Protein AF-A0A1B6HKT1-F1 (afdb_monomer_lite)

Organism: NCBI:txid320908

Foldseek 3Di:
DDDDDDDDDDDDDDDDDDPDDDDDDDDDDDDDDDDDDDDDDPDDPPPDDPCPVVVVVQVVCCVVVQWNWDDDDQKIWTDGVPDPDPQLIWIWGCDPNDTDTDDGPNVVVD

Sequence (110 aa):
PEKIAGLESAGPEPRGADSTRTPLSTLPTPPSSENQAPGQQPKSSSVGAPGADAEDVLHYLKTVLGFTIMHRGNTIRLRSIYSFCEDDVFEIEVSNNKLVLKHTDYLGEW

Radius of gyration: 32.03 Å; chains: 1; bounding box: 38×79×74 Å

pLDDT: mean 70.79, std 21.77, range [37.41, 96.5]

Secondary structure (DSSP, 8-state):
---------------------------PPP-------------------TTHHHHHHHHHHHHHHSEEEEEETTEEEEEETT-SSTT-EEEEEEETTEEEEEP-HHHHT-

Structure (mmCIF, N/CA/C/O backbone):
data_AF-A0A1B6HKT1-F1
#
_entry.id   AF-A0A1B6HKT1-F1
#
loop_
_atom_site.group_PDB
_atom_site.id
_atom_site.type_symbol
_atom_site.label_atom_id
_atom_site.label_alt_id
_atom_site.label_comp_id
_atom_site.label_asym_id
_atom_site.label_entity_id
_atom_site.label_seq_id
_atom_site.pdbx_PDB_ins_code
_atom_site.Cartn_x
_atom_site.Cartn_y
_atom_site.Cartn_z
_atom_site.occupancy
_atom_site.B_iso_or_equiv
_atom_site.auth_seq_id
_atom_site.auth_comp_id
_atom_site.auth_asym_id
_atom_site.auth_atom_id
_atom_site.pdbx_PDB_model_num
ATOM 1 N N . PRO A 1 1 ? -9.592 25.556 -55.642 1.00 46.91 1 PRO A N 1
ATOM 2 C CA . PRO A 1 1 ? -8.427 24.694 -55.945 1.00 46.91 1 PRO A CA 1
ATOM 3 C C . PRO A 1 1 ? -8.172 23.736 -54.765 1.00 46.91 1 PRO A C 1
ATOM 5 O O . PRO A 1 1 ? -7.586 24.140 -53.769 1.00 46.91 1 PRO A O 1
ATOM 8 N N . GLU A 1 2 ? -8.867 22.594 -54.689 1.00 42.22 2 GLU A N 1
ATOM 9 C CA . GLU A 1 2 ? -8.542 21.329 -55.394 1.00 42.22 2 GLU A CA 1
ATOM 10 C C . GLU A 1 2 ? -7.131 20.837 -55.015 1.00 42.22 2 GLU A C 1
ATOM 12 O O . GLU A 1 2 ? -6.157 21.543 -55.235 1.00 42.22 2 GLU A O 1
ATOM 17 N N . LYS A 1 3 ? -6.938 19.664 -54.406 1.00 47.78 3 LYS A N 1
ATOM 18 C CA . LYS A 1 3 ? -7.443 18.358 -54.839 1.00 47.78 3 LYS A CA 1
ATOM 19 C C . LYS A 1 3 ? -7.716 17.408 -53.670 1.00 47.78 3 LYS A C 1
ATOM 21 O O . LYS A 1 3 ? -6.876 17.213 -52.798 1.00 47.78 3 LYS A O 1
ATOM 26 N N . ILE A 1 4 ? -8.862 16.748 -53.776 1.00 53.38 4 ILE A N 1
ATOM 27 C CA . ILE A 1 4 ? -9.189 15.452 -53.188 1.00 53.38 4 ILE A CA 1
ATOM 28 C C . ILE A 1 4 ? -9.055 14.455 -54.349 1.00 53.38 4 ILE A C 1
ATOM 30 O O . ILE A 1 4 ? -9.584 14.716 -55.428 1.00 53.38 4 ILE A O 1
ATOM 34 N N . ALA A 1 5 ? -8.334 13.358 -54.159 1.00 46.00 5 ALA A N 1
ATOM 35 C CA . ALA A 1 5 ? -8.315 12.187 -55.040 1.00 46.00 5 ALA A CA 1
ATOM 36 C C . ALA A 1 5 ? -7.730 11.043 -54.206 1.00 46.00 5 ALA A C 1
ATOM 38 O O . ALA A 1 5 ? -6.733 11.260 -53.526 1.00 46.00 5 ALA A O 1
ATOM 39 N N . GLY A 1 6 ? -8.251 9.828 -54.146 1.00 39.69 6 GLY A N 1
ATOM 40 C CA . GLY A 1 6 ? -9.319 9.093 -54.829 1.00 39.69 6 GLY A CA 1
ATOM 41 C C . GLY A 1 6 ? -9.083 7.644 -54.358 1.00 39.69 6 GLY A C 1
ATOM 42 O O . GLY A 1 6 ? -7.931 7.242 -54.232 1.00 39.69 6 GLY A O 1
ATOM 43 N N . LEU A 1 7 ? -10.046 6.994 -53.707 1.00 43.50 7 LEU A N 1
ATOM 44 C CA . LEU A 1 7 ? -11.091 6.142 -54.285 1.00 43.50 7 LEU A CA 1
ATOM 45 C C . LEU A 1 7 ? -10.579 4.896 -55.027 1.00 43.50 7 LEU A C 1
ATOM 47 O O . LEU A 1 7 ? -9.635 4.968 -55.801 1.00 43.50 7 LEU A O 1
ATOM 51 N N . GLU A 1 8 ? -11.357 3.827 -54.819 1.00 45.25 8 GLU A N 1
ATOM 52 C CA . GLU A 1 8 ? -11.420 2.529 -55.510 1.00 45.25 8 GLU A CA 1
ATOM 53 C C . GLU A 1 8 ? -10.683 1.357 -54.833 1.00 45.25 8 GLU A C 1
ATOM 55 O O . GLU A 1 8 ? -9.525 1.470 -54.459 1.00 45.25 8 GLU A O 1
ATOM 60 N N . SER A 1 9 ? -11.267 0.167 -54.647 1.00 43.09 9 SER A N 1
ATOM 61 C CA . SER A 1 9 ? -12.631 -0.331 -54.889 1.00 43.09 9 SER A CA 1
ATOM 62 C C . SER A 1 9 ? -12.776 -1.734 -54.264 1.00 43.09 9 SER A C 1
ATOM 64 O O . SER A 1 9 ? -11.794 -2.461 -54.158 1.00 43.09 9 SER A O 1
ATOM 66 N N . ALA A 1 10 ? -14.014 -2.063 -53.868 1.00 37.88 10 ALA A N 1
ATOM 67 C CA . ALA A 1 10 ? -14.715 -3.364 -53.906 1.00 37.88 10 ALA A CA 1
ATOM 68 C C . ALA A 1 10 ? -13.898 -4.678 -53.794 1.00 37.88 10 ALA A C 1
ATOM 70 O O . ALA A 1 10 ? -13.046 -4.971 -54.618 1.00 37.88 10 ALA A O 1
ATOM 71 N N . GLY A 1 11 ? -14.214 -5.583 -52.865 1.00 39.19 11 GLY A N 1
ATOM 72 C CA . GLY A 1 11 ? -15.413 -6.431 -52.952 1.00 39.19 11 GLY A CA 1
ATOM 73 C C . GLY A 1 11 ? -15.030 -7.928 -52.861 1.00 39.19 11 GLY A C 1
ATOM 74 O O . GLY A 1 11 ? -13.849 -8.229 -52.758 1.00 39.19 11 GLY A O 1
ATOM 75 N N . PRO A 1 12 ? -15.988 -8.870 -52.837 1.00 49.47 12 PRO A N 1
ATOM 76 C CA . PRO A 1 12 ? -16.182 -9.800 -51.715 1.00 49.47 12 PRO A CA 1
ATOM 77 C C . PRO A 1 12 ? -15.846 -11.273 -52.021 1.00 49.47 12 PRO A C 1
ATOM 79 O O . PRO A 1 12 ? -15.953 -11.696 -53.163 1.00 49.47 12 PRO A O 1
ATOM 82 N N . GLU A 1 13 ? -15.611 -12.097 -50.991 1.00 44.22 13 GLU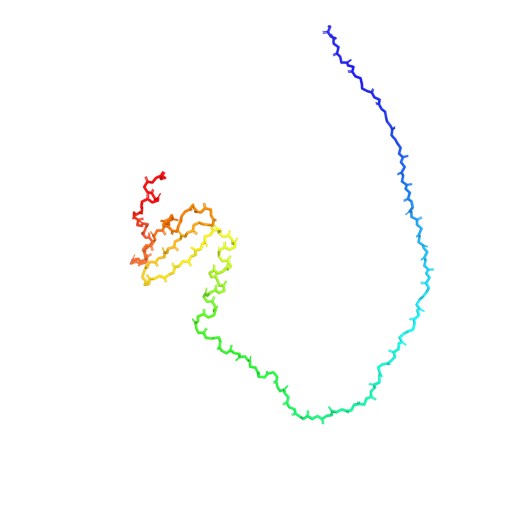 A N 1
ATOM 83 C CA . GLU A 1 13 ? -15.946 -13.534 -51.039 1.00 44.22 13 GLU A CA 1
ATOM 84 C C . GLU A 1 13 ? -16.342 -14.064 -49.642 1.00 44.22 13 GLU A C 1
ATOM 86 O O . GLU A 1 13 ? -15.504 -14.141 -48.742 1.00 44.22 13 GLU A O 1
ATOM 91 N N . PRO A 1 14 ? -17.614 -14.459 -49.445 1.00 51.75 14 PRO A N 1
ATOM 92 C CA . PRO A 1 14 ? -18.041 -15.345 -48.374 1.00 51.75 14 PRO A CA 1
ATOM 93 C C . PRO A 1 14 ? -17.994 -16.792 -48.883 1.00 51.75 14 PRO A C 1
ATOM 95 O O . PRO A 1 14 ? -18.604 -17.122 -49.900 1.00 51.75 14 PRO A O 1
ATOM 98 N N . ARG A 1 15 ? -17.299 -17.684 -48.173 1.00 43.94 15 ARG A N 1
ATOM 99 C CA . ARG A 1 15 ? -17.313 -19.118 -48.483 1.00 43.94 15 ARG A CA 1
ATOM 100 C C . ARG A 1 15 ? -17.776 -19.937 -47.291 1.00 43.94 15 ARG A C 1
ATOM 102 O O . ARG A 1 15 ? -17.098 -20.000 -46.274 1.00 43.94 15 ARG A O 1
ATOM 109 N N . GLY A 1 16 ? -18.897 -20.621 -47.503 1.00 38.59 16 GLY A N 1
ATOM 110 C CA . GLY A 1 16 ? -19.149 -21.933 -46.918 1.00 38.59 16 GLY A CA 1
ATOM 111 C C . GLY A 1 16 ? -20.039 -21.952 -45.685 1.00 38.59 16 GLY A C 1
ATOM 112 O O . GLY A 1 16 ? -19.567 -22.206 -44.584 1.00 38.59 16 GLY A O 1
ATOM 113 N N . ALA A 1 17 ? -21.346 -21.802 -45.891 1.00 43.47 17 ALA A N 1
ATOM 114 C CA . ALA A 1 17 ? -22.295 -22.614 -45.144 1.00 43.47 17 ALA A CA 1
ATOM 115 C C . ALA A 1 17 ? -22.398 -23.964 -45.867 1.00 43.47 17 ALA A C 1
ATOM 117 O O . ALA A 1 17 ? -22.844 -23.997 -47.010 1.00 43.47 17 ALA A O 1
ATOM 118 N N . ASP A 1 18 ? -22.013 -25.061 -45.219 1.00 37.41 18 ASP A N 1
ATOM 119 C CA . ASP A 1 18 ? -22.582 -26.370 -45.540 1.00 37.41 18 ASP A CA 1
ATOM 120 C C . ASP A 1 18 ? -22.865 -27.115 -44.236 1.00 37.41 18 ASP A C 1
ATOM 122 O O . ASP A 1 18 ? -21.979 -27.529 -43.489 1.00 37.41 18 ASP A O 1
ATOM 126 N N . SER A 1 19 ? -24.159 -27.182 -43.935 1.00 47.31 19 SER A N 1
ATOM 127 C CA . SER A 1 19 ? -24.727 -28.037 -42.910 1.00 47.31 19 SER A CA 1
ATOM 128 C C . SER A 1 19 ? -24.761 -29.464 -43.439 1.00 47.31 19 SER A C 1
ATOM 130 O O . SER A 1 19 ? -25.785 -29.907 -43.957 1.00 47.31 19 SER A O 1
ATOM 132 N N . THR A 1 20 ? -23.682 -30.219 -43.244 1.00 46.16 20 THR A N 1
ATOM 133 C CA . THR A 1 20 ? -23.739 -31.672 -43.409 1.00 46.16 20 THR A CA 1
ATOM 134 C C . THR A 1 20 ? -24.022 -32.333 -42.060 1.00 46.16 20 THR A C 1
ATOM 136 O O . THR A 1 20 ? -23.152 -32.570 -41.224 1.00 46.16 20 THR A O 1
ATOM 139 N N . ARG A 1 21 ? -25.312 -32.587 -41.843 1.00 50.06 21 ARG A N 1
ATOM 140 C CA . ARG A 1 21 ? -25.888 -33.405 -40.775 1.00 50.06 21 ARG A CA 1
ATOM 141 C C . ARG A 1 21 ? -25.610 -34.881 -41.087 1.00 50.06 21 ARG A C 1
ATOM 143 O O . ARG A 1 21 ? -26.161 -35.398 -42.053 1.00 50.06 21 ARG A O 1
ATOM 150 N N . THR A 1 22 ? -24.839 -35.566 -40.244 1.00 44.38 22 THR A N 1
ATOM 151 C CA . THR A 1 22 ? -24.611 -37.024 -40.335 1.00 44.38 22 THR A CA 1
ATOM 152 C C . THR A 1 22 ? -24.668 -37.628 -38.919 1.00 44.38 22 THR A C 1
ATOM 154 O O . THR A 1 22 ? -24.296 -36.946 -37.964 1.00 44.38 22 THR A O 1
ATOM 157 N N . PRO A 1 23 ? -25.260 -38.826 -38.735 1.00 48.69 23 PRO A N 1
ATOM 158 C CA . PRO A 1 23 ? -26.136 -39.118 -37.602 1.00 48.69 23 PRO A CA 1
ATOM 159 C C . PRO A 1 23 ? -25.455 -39.690 -36.350 1.00 48.69 23 PRO A C 1
ATOM 161 O O . PRO A 1 23 ? -24.360 -40.246 -36.374 1.00 48.69 23 PRO A O 1
ATOM 164 N N . LEU A 1 24 ? -26.220 -39.581 -35.262 1.00 48.53 24 LEU A N 1
ATOM 165 C CA . LEU A 1 24 ? -26.102 -40.231 -33.960 1.00 48.53 24 LEU A CA 1
ATOM 166 C C . LEU A 1 24 ? -25.626 -41.696 -34.066 1.00 48.53 24 LEU A C 1
ATOM 168 O O . LEU A 1 24 ? -26.363 -42.548 -34.556 1.00 48.53 24 LEU A O 1
ATOM 172 N N . SER A 1 25 ? -24.428 -41.991 -33.553 1.00 43.31 25 SER A N 1
ATOM 173 C CA . SER A 1 25 ? -23.971 -43.358 -33.267 1.00 43.31 25 SER A CA 1
ATOM 174 C C . SER A 1 25 ? -23.847 -43.551 -31.755 1.00 43.31 25 SER A C 1
ATOM 176 O O . SER A 1 25 ? -22.903 -43.096 -31.122 1.00 43.31 25 SER A O 1
ATOM 178 N N . THR A 1 26 ? -24.902 -44.150 -31.210 1.00 52.22 26 THR A N 1
ATOM 179 C CA . THR A 1 26 ? -24.975 -45.138 -30.124 1.00 52.22 26 THR A CA 1
ATOM 180 C C . THR A 1 26 ? -23.903 -45.129 -29.020 1.00 52.22 26 THR A C 1
ATOM 182 O O . THR A 1 26 ? -22.748 -45.492 -29.226 1.00 52.22 26 THR A O 1
ATOM 185 N N . LEU A 1 27 ? -24.375 -44.832 -27.803 1.00 52.22 27 LEU A N 1
ATOM 186 C CA . LEU A 1 27 ? -23.790 -45.167 -26.497 1.00 52.22 27 LEU A CA 1
ATOM 187 C C . LEU A 1 27 ? -23.188 -46.590 -26.442 1.00 52.22 27 LEU A C 1
ATOM 189 O O . LEU A 1 27 ? -23.894 -47.546 -26.767 1.00 52.22 27 LEU A O 1
ATOM 193 N N . PRO A 1 28 ? -21.998 -46.775 -25.849 1.00 52.66 28 PRO A N 1
ATOM 194 C CA . PRO A 1 28 ? -21.695 -47.975 -25.085 1.00 52.66 28 PRO A CA 1
ATOM 195 C C . PRO A 1 28 ? -22.111 -47.786 -23.615 1.00 52.66 28 PRO A C 1
ATOM 197 O O . PRO A 1 28 ? -21.653 -46.880 -22.919 1.00 52.66 28 PRO A O 1
ATOM 200 N N . THR A 1 29 ? -23.017 -48.648 -23.159 1.00 57.06 29 THR A N 1
ATOM 201 C CA . THR A 1 29 ? -23.456 -48.824 -21.767 1.00 57.06 29 THR A CA 1
ATOM 202 C C . THR A 1 29 ? -22.262 -49.135 -20.847 1.00 57.06 29 THR A C 1
ATOM 204 O O . THR A 1 29 ? -21.375 -49.888 -21.258 1.00 57.06 29 THR A O 1
ATOM 207 N N . PRO A 1 30 ? -22.214 -48.616 -19.604 1.00 56.03 30 PRO A N 1
ATOM 208 C CA . PRO A 1 30 ? -21.168 -48.973 -18.647 1.00 56.03 30 PRO A CA 1
ATOM 209 C C . PRO A 1 30 ? -21.304 -50.438 -18.198 1.00 56.03 30 PRO A C 1
ATOM 211 O O . PRO A 1 30 ? -22.431 -50.920 -18.052 1.00 56.03 30 PRO A O 1
ATOM 214 N N . PRO A 1 31 ? -20.206 -51.154 -17.898 1.00 60.22 31 PRO A N 1
ATOM 215 C CA . PRO A 1 31 ? -20.314 -52.360 -17.094 1.00 60.22 31 PRO A CA 1
ATOM 216 C C . PRO A 1 31 ? -20.697 -51.971 -15.657 1.00 60.22 31 PRO A C 1
ATOM 218 O O . PRO A 1 31 ? -19.914 -51.366 -14.925 1.00 60.22 31 PRO A O 1
ATOM 221 N N . SER A 1 32 ? -21.919 -52.319 -15.253 1.00 51.88 32 SER A N 1
ATOM 222 C CA . SER A 1 32 ? -22.261 -52.510 -13.844 1.00 51.88 32 SER A CA 1
ATOM 223 C C . SER A 1 32 ? -21.605 -53.794 -13.347 1.00 51.88 32 SER A C 1
ATOM 225 O O . SER A 1 32 ? -21.874 -54.854 -13.897 1.00 51.88 32 SER A O 1
ATOM 227 N N . SER A 1 33 ? -20.767 -53.673 -12.321 1.00 53.28 33 SER A N 1
ATOM 228 C CA . SER A 1 33 ? -20.611 -54.607 -11.193 1.00 53.28 33 SER A CA 1
ATOM 229 C C . SER A 1 33 ? -19.506 -54.029 -10.308 1.00 53.28 33 SER A C 1
ATOM 231 O O . SER A 1 33 ? -18.374 -53.846 -10.734 1.00 53.28 33 SER A O 1
ATOM 233 N N . GLU A 1 34 ? -19.884 -53.437 -9.182 1.00 51.69 34 GLU A N 1
ATOM 234 C CA . GLU A 1 34 ? -19.974 -54.132 -7.892 1.00 51.69 34 GLU A CA 1
ATOM 235 C C . GLU A 1 34 ? -18.647 -54.007 -7.139 1.00 51.69 34 GLU A C 1
ATOM 237 O O . GLU A 1 34 ? -17.705 -54.759 -7.345 1.00 51.69 34 GLU A O 1
ATOM 242 N N . ASN A 1 35 ? -18.594 -52.994 -6.276 1.00 45.41 35 ASN A N 1
ATOM 243 C CA . ASN A 1 35 ? -17.853 -53.039 -5.023 1.00 45.41 35 ASN A CA 1
ATOM 244 C C . ASN A 1 35 ? -18.499 -52.027 -4.069 1.00 45.41 35 ASN A C 1
ATOM 246 O O . ASN A 1 35 ? -18.161 -50.845 -4.046 1.00 45.41 35 ASN A O 1
ATOM 250 N N . GLN A 1 36 ? -19.484 -52.501 -3.302 1.00 46.84 36 GLN A N 1
ATOM 251 C CA . GLN A 1 36 ? -19.873 -51.850 -2.056 1.00 46.84 36 GLN A CA 1
ATOM 252 C C . GLN A 1 36 ? -18.792 -52.141 -1.013 1.00 46.84 36 GLN A C 1
ATOM 254 O O . GLN A 1 36 ? -18.595 -53.287 -0.619 1.00 46.84 36 GLN A O 1
ATOM 259 N N . ALA A 1 37 ? -18.148 -51.089 -0.519 1.00 45.94 37 ALA A N 1
ATOM 260 C CA . ALA A 1 37 ? -17.597 -51.056 0.829 1.00 45.94 37 ALA A CA 1
ATOM 261 C C . ALA A 1 37 ? -17.965 -49.701 1.467 1.00 45.94 37 ALA A C 1
ATOM 263 O O . ALA A 1 37 ? -18.047 -48.694 0.759 1.00 45.94 37 ALA A O 1
ATOM 264 N N . PRO A 1 38 ? -18.285 -49.671 2.772 1.00 46.72 38 PRO A N 1
ATOM 265 C CA . PRO A 1 38 ? -19.161 -48.661 3.347 1.00 46.72 38 PRO A CA 1
ATOM 266 C C . PRO A 1 38 ? -18.409 -47.413 3.814 1.00 46.72 38 PRO A C 1
ATOM 268 O O . PRO A 1 38 ? -17.354 -47.496 4.433 1.00 46.72 38 PRO A O 1
ATOM 271 N N . GLY A 1 39 ? -19.046 -46.259 3.623 1.00 51.53 39 GLY A N 1
ATOM 272 C CA . GLY A 1 39 ? -18.821 -45.081 4.454 1.00 51.53 39 GLY A CA 1
ATOM 273 C C . GLY A 1 39 ? -17.616 -44.223 4.084 1.00 51.53 39 GLY A C 1
ATOM 274 O O . GLY A 1 39 ? -16.598 -44.240 4.764 1.00 51.53 39 GLY A O 1
ATOM 275 N N . GLN A 1 40 ? -17.800 -43.325 3.120 1.00 45.81 40 GLN A N 1
ATOM 276 C CA . GLN A 1 40 ? -17.163 -42.013 3.200 1.00 45.81 40 GLN A CA 1
ATOM 277 C C . GLN A 1 40 ? -18.255 -40.951 3.116 1.00 45.81 40 GLN A C 1
ATOM 279 O O . GLN A 1 40 ? -18.699 -40.544 2.047 1.00 45.81 40 GLN A O 1
ATOM 284 N N . GLN A 1 41 ? -18.722 -40.532 4.297 1.00 48.53 41 GLN A N 1
ATOM 285 C CA . GLN A 1 41 ? -19.276 -39.191 4.462 1.00 48.53 41 GLN A CA 1
ATOM 286 C C . GLN A 1 41 ? -18.284 -38.202 3.838 1.00 48.53 41 GLN A C 1
ATOM 288 O O . GLN A 1 41 ? -17.100 -38.290 4.176 1.00 48.53 41 GLN A O 1
ATOM 293 N N . PRO A 1 42 ? -18.714 -37.170 3.102 1.00 51.03 42 PRO A N 1
ATOM 294 C CA . PRO A 1 42 ? -17.973 -35.925 3.133 1.00 51.03 42 PRO A CA 1
ATOM 295 C C . PRO A 1 42 ? -18.153 -35.306 4.535 1.00 51.03 42 PRO A C 1
ATOM 297 O O . PRO A 1 42 ? -18.979 -34.430 4.764 1.00 51.03 42 PRO A O 1
ATOM 300 N N . LYS A 1 43 ? -17.405 -35.828 5.516 1.00 49.53 43 LYS A N 1
ATOM 301 C CA . LYS A 1 43 ? -16.803 -35.017 6.580 1.00 49.53 43 LYS A CA 1
ATOM 302 C C . LYS A 1 43 ? -15.572 -34.424 5.896 1.00 49.53 43 LYS A C 1
ATOM 304 O O . LYS A 1 43 ? -14.746 -35.173 5.402 1.00 49.53 43 LYS A O 1
ATOM 309 N N . SER A 1 44 ? -15.432 -33.127 5.736 1.00 46.19 44 SER A N 1
ATOM 310 C CA . SER A 1 44 ? -15.524 -32.140 6.792 1.00 46.19 44 SER A CA 1
ATOM 311 C C . SER A 1 44 ? -15.896 -30.794 6.186 1.00 46.19 44 SER A C 1
ATOM 313 O O . SER A 1 44 ? -15.171 -30.275 5.341 1.00 46.19 44 SER A O 1
ATOM 315 N N . SER A 1 45 ? -16.949 -30.174 6.709 1.00 48.62 45 SER A N 1
ATOM 316 C CA . SER A 1 45 ? -16.906 -28.742 6.980 1.00 48.62 45 SER A CA 1
ATOM 317 C C . SER A 1 45 ? -15.677 -28.502 7.858 1.00 48.62 45 SER A C 1
ATOM 319 O O . SER A 1 45 ? -15.732 -28.660 9.080 1.00 48.62 45 SER A O 1
ATOM 321 N N . SER A 1 46 ? -14.530 -28.253 7.226 1.00 47.53 46 SER A N 1
ATOM 322 C CA . SER A 1 46 ? -13.373 -27.710 7.911 1.00 47.53 46 SER A CA 1
ATOM 323 C C . SER A 1 46 ? -13.838 -26.373 8.456 1.00 47.53 46 SER A C 1
ATOM 325 O O . SER A 1 46 ? -14.040 -25.427 7.698 1.00 47.53 46 SER A O 1
ATOM 327 N N . VAL A 1 47 ? -14.095 -26.330 9.761 1.00 52.50 47 VAL A N 1
ATOM 328 C CA . VAL A 1 47 ? -14.108 -25.077 10.505 1.00 52.50 47 VAL A CA 1
ATOM 329 C C . VAL A 1 47 ? -12.772 -24.433 10.164 1.00 52.50 47 VAL A C 1
ATOM 331 O O . VAL A 1 47 ? -11.725 -24.957 10.549 1.00 52.50 47 VAL A O 1
ATOM 334 N N . GLY A 1 48 ? -12.826 -23.418 9.298 1.00 52.50 48 GLY A N 1
ATOM 335 C CA . GLY A 1 48 ? -11.655 -22.745 8.770 1.00 52.50 48 GLY A CA 1
ATOM 336 C C . GLY A 1 48 ? -10.782 -22.334 9.939 1.00 52.50 48 GLY A C 1
ATOM 337 O O . GLY A 1 48 ? -11.269 -21.771 10.923 1.00 52.50 48 GLY A O 1
ATOM 338 N N . ALA A 1 49 ? -9.498 -22.678 9.869 1.00 53.25 49 ALA A N 1
ATOM 339 C CA . ALA A 1 49 ? -8.533 -22.077 10.768 1.00 53.25 49 ALA A CA 1
ATOM 340 C C . ALA A 1 49 ? -8.725 -20.551 10.669 1.00 53.25 49 ALA A C 1
ATOM 342 O O . ALA A 1 49 ? -8.824 -20.058 9.543 1.00 53.25 49 ALA A O 1
ATOM 343 N N . PRO A 1 50 ? -8.778 -19.806 11.787 1.00 57.28 50 PRO A N 1
ATOM 344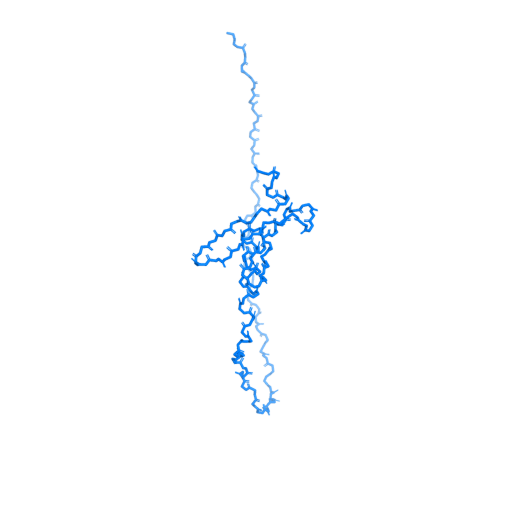 C CA . PRO A 1 50 ? -9.161 -18.387 11.817 1.00 57.28 50 PRO A CA 1
ATOM 345 C C . PRO A 1 50 ? -8.229 -17.418 11.048 1.00 57.28 50 PRO A C 1
ATOM 347 O O . PRO A 1 50 ? -8.311 -16.212 11.243 1.00 57.28 50 PRO A O 1
ATOM 350 N N . GLY A 1 51 ? -7.349 -17.923 10.177 1.00 58.12 51 GLY A N 1
ATOM 351 C CA . GLY A 1 51 ? -6.511 -17.151 9.259 1.00 58.12 51 GLY A CA 1
ATOM 352 C C . GLY A 1 51 ? -6.680 -17.485 7.769 1.00 58.12 51 GLY A C 1
ATOM 353 O O . GLY A 1 51 ? -6.173 -16.723 6.955 1.00 58.12 51 GLY A O 1
ATOM 354 N N . ALA A 1 52 ? -7.386 -18.559 7.384 1.00 61.47 52 ALA A N 1
ATOM 355 C CA . ALA A 1 52 ? -7.566 -18.899 5.963 1.00 61.47 52 ALA A CA 1
ATOM 356 C C . ALA A 1 52 ? -8.382 -17.821 5.221 1.00 61.47 52 ALA A C 1
ATOM 358 O O . ALA A 1 52 ? -7.998 -17.381 4.143 1.00 61.47 52 ALA A O 1
ATOM 359 N N . ASP A 1 53 ? -9.430 -17.308 5.871 1.00 78.75 53 ASP A N 1
ATOM 360 C CA . ASP A 1 53 ? -10.307 -16.283 5.295 1.00 78.75 53 ASP A CA 1
ATOM 361 C C . ASP A 1 53 ? -9.590 -14.938 5.087 1.00 78.75 53 ASP A C 1
ATOM 363 O O . ASP A 1 53 ? -9.880 -14.207 4.141 1.00 78.75 53 ASP A O 1
ATOM 367 N N . ALA A 1 54 ? -8.648 -14.588 5.969 1.00 79.19 54 ALA A N 1
ATOM 368 C CA . ALA A 1 54 ? -7.931 -13.319 5.883 1.00 79.19 54 ALA A CA 1
ATOM 369 C C . ALA A 1 54 ? -6.937 -13.314 4.715 1.00 79.19 54 ALA A C 1
ATOM 371 O O . ALA A 1 54 ? -6.889 -12.344 3.961 1.00 79.19 54 ALA A O 1
ATOM 372 N N . GLU A 1 55 ? -6.181 -14.398 4.535 1.00 82.12 55 GLU A N 1
ATOM 373 C CA . GLU A 1 55 ? -5.218 -14.521 3.435 1.00 82.12 55 GLU A CA 1
ATOM 374 C C . GLU A 1 55 ? -5.912 -14.529 2.067 1.00 82.12 55 GLU A C 1
ATOM 376 O O . GLU A 1 55 ? -5.459 -13.848 1.145 1.00 82.12 55 GLU A O 1
ATOM 381 N N . ASP A 1 56 ? -7.061 -15.201 1.947 1.00 84.56 56 ASP A N 1
ATOM 382 C CA . ASP A 1 56 ? -7.857 -15.203 0.715 1.00 84.56 56 ASP A CA 1
ATOM 383 C C . ASP A 1 56 ? -8.366 -13.795 0.361 1.00 84.56 56 ASP A C 1
ATOM 385 O O . ASP A 1 56 ? -8.301 -13.365 -0.797 1.00 84.56 56 ASP A O 1
ATOM 389 N N . VAL A 1 57 ? -8.811 -13.030 1.365 1.00 85.38 57 VAL A N 1
ATOM 390 C CA . VAL A 1 57 ? -9.217 -11.628 1.184 1.00 85.38 57 VAL A CA 1
ATOM 391 C C . VAL A 1 57 ? -8.029 -10.760 0.770 1.00 85.38 57 VAL A C 1
ATOM 393 O O . VAL A 1 57 ? -8.157 -9.962 -0.159 1.00 85.38 57 VAL A O 1
ATOM 396 N N . LEU A 1 58 ? -6.864 -10.908 1.406 1.00 84.38 58 LEU A N 1
ATOM 397 C CA . LEU A 1 58 ? -5.661 -10.144 1.054 1.00 84.38 58 LEU A CA 1
ATOM 398 C C . LEU A 1 58 ? -5.184 -10.467 -0.366 1.00 84.38 58 LEU A C 1
ATOM 400 O O . LEU A 1 58 ? -4.813 -9.559 -1.115 1.00 84.38 58 LEU A O 1
ATOM 404 N N . HIS A 1 59 ? -5.249 -11.737 -0.767 1.00 83.25 59 HIS A N 1
ATOM 405 C CA . HIS A 1 59 ? -4.931 -12.159 -2.124 1.00 83.25 59 HIS A CA 1
ATOM 406 C C . HIS A 1 59 ? -5.895 -11.538 -3.145 1.00 83.25 59 HIS A C 1
ATOM 408 O O . HIS A 1 59 ? -5.456 -10.977 -4.150 1.00 83.25 59 HIS A O 1
ATOM 414 N N . TYR A 1 60 ? -7.201 -11.565 -2.872 1.00 86.06 60 TYR A N 1
ATOM 415 C CA . TYR A 1 60 ? -8.197 -10.918 -3.727 1.00 86.06 60 TYR A CA 1
ATOM 416 C C . TYR A 1 60 ? -7.969 -9.403 -3.841 1.00 86.06 60 TYR A C 1
ATOM 418 O O . TYR A 1 60 ? -7.949 -8.850 -4.944 1.00 86.06 60 TYR A O 1
ATOM 426 N N . LEU A 1 61 ? -7.729 -8.724 -2.715 1.00 83.62 61 LEU A N 1
ATOM 427 C CA . LEU A 1 61 ? -7.444 -7.289 -2.688 1.00 83.62 61 LEU A CA 1
ATOM 428 C C . LEU A 1 61 ? -6.171 -6.944 -3.462 1.00 83.62 61 LEU A C 1
ATOM 430 O O . LEU A 1 61 ? -6.137 -5.910 -4.127 1.00 83.62 61 LEU A O 1
ATOM 434 N N . LYS A 1 62 ? -5.161 -7.819 -3.456 1.00 87.56 62 LYS A N 1
ATOM 435 C CA . LYS A 1 62 ? -3.969 -7.649 -4.290 1.00 87.56 62 LYS A CA 1
ATOM 436 C C . LYS A 1 62 ? -4.307 -7.631 -5.774 1.00 87.56 62 LYS A C 1
ATOM 438 O O . LYS A 1 62 ? -3.807 -6.764 -6.488 1.00 87.56 62 LYS A O 1
ATOM 443 N N . THR A 1 63 ? -5.157 -8.544 -6.238 1.00 84.94 63 THR A N 1
ATOM 444 C CA . THR A 1 63 ? -5.576 -8.592 -7.645 1.00 84.94 63 THR A CA 1
ATOM 445 C C . THR A 1 63 ? -6.391 -7.364 -8.049 1.00 84.94 63 THR A C 1
ATOM 447 O O . THR A 1 63 ? -6.210 -6.859 -9.153 1.00 84.94 63 THR A O 1
ATOM 450 N N . VAL A 1 64 ? -7.267 -6.867 -7.171 1.00 89.31 64 VAL A N 1
ATOM 451 C CA . VAL A 1 64 ? -8.171 -5.748 -7.489 1.00 89.31 64 VAL A CA 1
ATOM 452 C C . VAL A 1 64 ? -7.492 -4.385 -7.348 1.00 89.31 64 VAL A C 1
ATOM 454 O O . VAL A 1 64 ? -7.667 -3.521 -8.202 1.00 89.31 64 VAL A O 1
ATOM 457 N N . LEU A 1 65 ? -6.738 -4.174 -6.267 1.00 90.88 65 LEU A N 1
ATOM 458 C CA . LEU A 1 65 ? -6.149 -2.875 -5.932 1.00 90.88 65 LEU A CA 1
ATOM 459 C C . LEU A 1 65 ? -4.733 -2.699 -6.487 1.00 90.88 65 LEU A C 1
ATOM 461 O O . LEU A 1 65 ? -4.238 -1.577 -6.532 1.00 90.88 65 LEU A O 1
ATOM 465 N N . GLY A 1 66 ? -4.058 -3.786 -6.869 1.00 93.62 66 GLY A N 1
ATOM 466 C CA . GLY A 1 66 ? -2.652 -3.737 -7.268 1.00 93.62 66 GLY A CA 1
ATOM 467 C C . GLY A 1 66 ? -1.701 -3.467 -6.098 1.00 93.62 66 GLY A C 1
ATOM 468 O O . GLY A 1 66 ? -0.59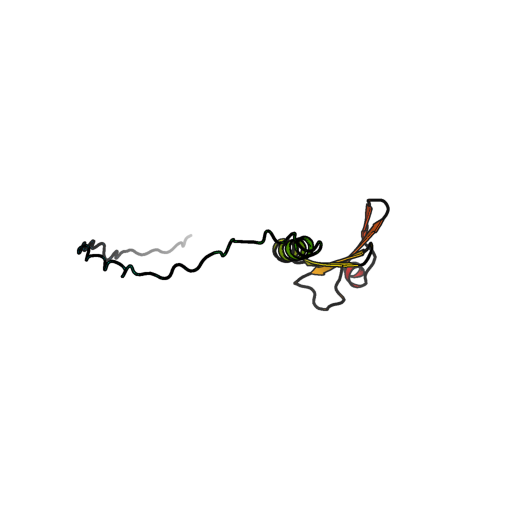3 -2.982 -6.308 1.00 93.62 66 GLY A O 1
ATOM 469 N N . PHE A 1 67 ? -2.107 -3.792 -4.867 1.00 93.38 67 PHE A N 1
ATOM 470 C CA . PHE A 1 67 ? -1.266 -3.666 -3.676 1.00 93.38 67 PHE A CA 1
ATOM 471 C C . PHE A 1 67 ? -1.097 -5.007 -2.975 1.00 93.38 67 PHE A C 1
ATOM 473 O O . PHE A 1 67 ? -2.064 -5.691 -2.662 1.00 93.38 67 PHE A O 1
ATOM 480 N N . THR A 1 68 ? 0.140 -5.360 -2.650 1.00 92.31 68 THR A N 1
ATOM 481 C CA . THR A 1 68 ? 0.397 -6.369 -1.624 1.00 92.31 68 THR A CA 1
ATOM 482 C C . THR A 1 68 ? 0.145 -5.724 -0.265 1.00 92.31 68 THR A C 1
ATOM 484 O O . THR A 1 68 ? 0.811 -4.750 0.089 1.00 92.31 68 THR A O 1
ATOM 487 N N . ILE A 1 69 ? -0.830 -6.254 0.471 1.00 92.56 69 ILE A N 1
ATOM 488 C CA . ILE A 1 69 ? -1.245 -5.745 1.779 1.00 92.56 69 ILE A CA 1
ATOM 489 C C . ILE A 1 69 ? -0.645 -6.646 2.854 1.00 92.56 69 ILE A C 1
ATOM 491 O O . ILE A 1 69 ? -0.869 -7.853 2.854 1.00 92.56 69 ILE A O 1
ATOM 495 N N . MET A 1 70 ? 0.118 -6.058 3.768 1.00 90.94 70 MET A N 1
ATOM 496 C CA . MET A 1 70 ? 0.724 -6.748 4.903 1.00 90.94 70 MET A CA 1
ATOM 497 C C . MET A 1 70 ? 0.242 -6.103 6.196 1.00 90.94 70 MET A C 1
ATOM 499 O O . MET A 1 70 ? 0.174 -4.880 6.299 1.00 90.94 70 MET A O 1
ATOM 503 N N . HIS A 1 71 ? -0.063 -6.914 7.202 1.00 88.69 71 HIS A N 1
ATOM 504 C CA . HIS A 1 71 ? -0.551 -6.438 8.490 1.00 88.69 71 HIS A CA 1
ATOM 505 C C . HIS A 1 71 ? 0.424 -6.814 9.608 1.00 88.69 71 HIS A C 1
ATOM 507 O O . HIS A 1 71 ? 0.769 -7.984 9.776 1.00 88.69 71 HIS A O 1
ATOM 513 N N . ARG A 1 72 ? 0.862 -5.825 10.395 1.00 88.19 72 ARG A N 1
ATOM 514 C CA . ARG A 1 72 ? 1.713 -6.030 11.573 1.00 88.19 72 ARG A CA 1
ATOM 515 C C . ARG A 1 72 ? 1.232 -5.154 12.728 1.00 88.19 72 ARG A C 1
ATOM 517 O O . ARG A 1 72 ? 1.498 -3.955 12.764 1.00 88.19 72 ARG A O 1
ATOM 524 N N . GLY A 1 73 ? 0.566 -5.767 13.706 1.00 91.25 73 GLY A N 1
ATOM 525 C CA . GLY A 1 73 ? 0.049 -5.058 14.880 1.00 91.25 73 GLY A CA 1
ATOM 526 C C . GLY A 1 73 ? -1.050 -4.068 14.497 1.00 91.25 73 GLY A C 1
ATOM 527 O O . GLY A 1 73 ? -2.107 -4.488 14.059 1.00 91.25 73 GLY A O 1
ATOM 528 N N . ASN A 1 74 ? -0.792 -2.769 14.645 1.00 93.75 74 ASN A N 1
ATOM 529 C CA . ASN A 1 74 ? -1.711 -1.696 14.244 1.00 93.75 74 ASN A CA 1
ATOM 530 C C . ASN A 1 74 ? -1.299 -1.030 12.925 1.00 93.75 74 ASN A C 1
ATOM 532 O O . ASN A 1 74 ? -1.843 0.010 12.561 1.00 93.75 74 ASN A O 1
ATOM 536 N N . THR A 1 75 ? -0.318 -1.590 12.221 1.00 94.38 75 THR A N 1
ATOM 537 C CA . THR A 1 75 ? 0.203 -1.019 10.982 1.00 94.38 75 THR A CA 1
ATOM 538 C C . THR A 1 75 ? -0.166 -1.896 9.797 1.00 94.38 75 THR A C 1
ATOM 540 O O . THR A 1 75 ? 0.084 -3.103 9.786 1.00 94.38 75 THR A O 1
ATOM 543 N N . ILE A 1 76 ? -0.737 -1.262 8.780 1.00 93.88 76 ILE A N 1
ATOM 544 C CA . ILE A 1 76 ? -0.992 -1.830 7.464 1.00 93.88 76 ILE A CA 1
ATOM 545 C C . ILE A 1 76 ? 0.090 -1.291 6.533 1.00 93.88 76 ILE A C 1
ATOM 547 O O . ILE A 1 76 ? 0.246 -0.082 6.379 1.00 93.88 76 ILE A O 1
ATOM 551 N N . ARG A 1 77 ? 0.843 -2.193 5.916 1.00 94.62 77 ARG A N 1
ATOM 552 C CA . ARG A 1 77 ? 1.825 -1.887 4.879 1.00 94.62 77 ARG A CA 1
ATOM 553 C C . ARG A 1 77 ? 1.228 -2.196 3.517 1.00 94.62 77 ARG A C 1
ATOM 555 O O . ARG A 1 77 ? 0.756 -3.309 3.291 1.00 94.62 77 ARG A O 1
ATOM 562 N N . LEU A 1 78 ? 1.277 -1.223 2.618 1.00 95.00 78 LEU A N 1
ATOM 563 C CA . LEU A 1 78 ? 0.827 -1.352 1.238 1.00 95.00 78 LEU A CA 1
ATOM 564 C C . LEU A 1 78 ? 2.041 -1.218 0.323 1.00 95.00 78 LEU A C 1
ATOM 566 O O . LEU A 1 78 ? 2.663 -0.159 0.277 1.00 95.00 78 LEU A O 1
ATOM 570 N N . ARG A 1 79 ? 2.365 -2.279 -0.418 1.00 94.75 79 ARG A N 1
ATOM 571 C CA . ARG A 1 79 ? 3.393 -2.249 -1.467 1.00 94.75 79 ARG A CA 1
ATOM 572 C C . ARG A 1 79 ? 2.725 -2.376 -2.824 1.00 94.75 79 ARG A C 1
ATOM 574 O O . ARG A 1 79 ? 1.993 -3.343 -3.040 1.00 94.75 79 ARG A O 1
ATOM 581 N N . SER A 1 80 ? 2.955 -1.428 -3.723 1.00 92.69 80 SER A N 1
ATOM 582 C CA . SER A 1 80 ? 2.410 -1.506 -5.080 1.00 92.69 80 SER A CA 1
ATOM 583 C C . SER A 1 80 ? 2.994 -2.719 -5.810 1.00 92.69 80 SER A C 1
ATOM 585 O O . SER A 1 80 ? 4.156 -3.072 -5.619 1.00 92.69 80 SER A O 1
ATOM 587 N N . ILE A 1 81 ? 2.216 -3.364 -6.681 1.00 91.62 81 ILE A N 1
ATOM 588 C CA . ILE A 1 81 ? 2.766 -4.363 -7.616 1.00 91.62 81 ILE A CA 1
ATOM 589 C C . ILE A 1 81 ? 3.724 -3.735 -8.643 1.00 91.62 81 ILE A C 1
ATOM 591 O O . ILE A 1 81 ? 4.430 -4.463 -9.332 1.00 91.62 81 ILE A O 1
ATOM 595 N N . TYR A 1 82 ? 3.743 -2.402 -8.730 1.00 91.38 82 TYR A N 1
ATOM 596 C CA . TYR A 1 82 ? 4.629 -1.611 -9.585 1.00 91.38 82 TYR A CA 1
ATOM 597 C C . TYR A 1 82 ? 5.788 -0.953 -8.819 1.00 91.38 82 TYR A C 1
ATOM 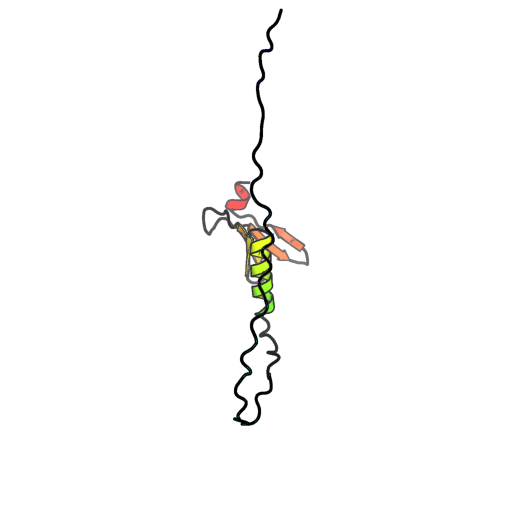599 O O . TYR A 1 82 ? 6.517 -0.161 -9.406 1.00 91.38 82 TYR A O 1
ATOM 607 N N . SER A 1 83 ? 5.936 -1.236 -7.520 1.00 91.75 83 SER A N 1
ATOM 608 C CA . SER A 1 83 ? 7.073 -0.772 -6.716 1.00 91.75 83 SER A CA 1
ATOM 609 C C . SER A 1 83 ? 8.399 -1.247 -7.329 1.00 91.75 83 SER A C 1
ATOM 611 O O . SER A 1 83 ? 8.494 -2.395 -7.772 1.00 91.75 83 SER A O 1
ATOM 613 N N . PHE A 1 84 ? 9.423 -0.390 -7.346 1.00 92.38 84 PHE A N 1
ATOM 614 C CA . PHE A 1 84 ? 10.742 -0.721 -7.897 1.00 92.38 84 PHE A CA 1
ATOM 615 C C . PHE A 1 84 ? 11.577 -1.528 -6.905 1.00 92.38 84 PHE A C 1
ATOM 617 O O . PHE A 1 84 ? 12.339 -2.409 -7.310 1.00 92.38 84 PHE A O 1
ATOM 624 N N . CYS A 1 85 ? 11.425 -1.241 -5.613 1.00 92.38 85 CYS A N 1
ATOM 625 C CA . CYS A 1 85 ? 12.105 -1.943 -4.536 1.00 92.38 85 CYS A CA 1
ATOM 626 C C . CYS A 1 85 ? 11.139 -2.399 -3.432 1.00 92.38 85 CYS A C 1
ATOM 628 O O . CYS A 1 85 ? 9.957 -2.049 -3.403 1.00 92.38 85 CYS A O 1
ATOM 630 N N . GLU A 1 86 ? 11.630 -3.242 -2.521 1.00 89.94 86 GLU A N 1
ATOM 631 C CA . GLU A 1 86 ? 10.802 -3.783 -1.437 1.00 89.94 86 GLU A CA 1
ATOM 632 C C . GLU A 1 86 ? 10.420 -2.742 -0.381 1.00 89.94 86 GLU A C 1
ATOM 634 O O . GLU A 1 86 ? 9.423 -2.941 0.318 1.00 89.94 86 GLU A O 1
ATOM 639 N N . ASP A 1 87 ? 11.182 -1.651 -0.313 1.00 92.62 87 ASP A N 1
ATOM 640 C CA . ASP A 1 87 ? 11.020 -0.555 0.639 1.00 92.62 87 ASP A CA 1
ATOM 641 C C . ASP A 1 87 ? 10.084 0.556 0.123 1.00 92.62 87 ASP A C 1
ATOM 643 O O . ASP A 1 87 ? 9.683 1.424 0.900 1.00 92.62 87 ASP A O 1
ATOM 647 N N . ASP A 1 88 ? 9.646 0.487 -1.143 1.00 94.06 88 ASP A N 1
ATOM 648 C CA . ASP A 1 88 ? 8.646 1.383 -1.744 1.00 94.06 88 ASP A CA 1
ATOM 649 C C . ASP A 1 88 ? 7.243 1.057 -1.212 1.00 94.06 88 ASP A C 1
ATOM 651 O O . ASP A 1 88 ? 6.404 0.434 -1.884 1.00 94.06 88 ASP A O 1
ATOM 655 N N . VAL A 1 89 ? 7.006 1.424 0.045 1.00 95.12 89 VAL A N 1
ATOM 656 C CA . VAL A 1 89 ? 5.788 1.090 0.779 1.00 95.12 89 VAL A CA 1
ATOM 657 C C . VAL A 1 89 ? 5.105 2.328 1.340 1.00 95.12 89 VAL A C 1
ATOM 659 O O . VAL A 1 89 ? 5.740 3.279 1.800 1.00 95.12 89 VAL A O 1
ATOM 662 N N . PHE A 1 90 ? 3.777 2.274 1.372 1.00 94.94 90 PHE A N 1
ATOM 663 C CA . PHE A 1 90 ? 2.969 3.149 2.209 1.00 94.94 90 PHE A CA 1
ATOM 664 C C . PHE A 1 90 ? 2.684 2.451 3.534 1.00 94.94 90 PHE A C 1
ATOM 666 O O . PHE A 1 90 ? 2.306 1.276 3.567 1.00 94.94 90 PHE A O 1
ATOM 673 N N . GLU A 1 91 ? 2.827 3.184 4.632 1.00 95.81 91 GLU A N 1
ATOM 674 C CA . GLU A 1 91 ? 2.500 2.695 5.966 1.00 95.81 91 GLU A CA 1
ATOM 675 C C . GLU A 1 91 ? 1.287 3.434 6.510 1.00 95.81 91 GLU A C 1
ATOM 677 O O . GLU A 1 91 ? 1.272 4.658 6.583 1.00 95.81 91 GLU A O 1
ATOM 682 N N . ILE A 1 92 ? 0.263 2.691 6.915 1.00 96.50 92 ILE A N 1
ATOM 683 C CA . ILE A 1 92 ? -0.950 3.232 7.522 1.00 96.50 92 ILE A CA 1
ATOM 684 C C . ILE A 1 92 ? -1.039 2.694 8.942 1.00 96.50 92 ILE A C 1
ATOM 686 O O . ILE A 1 92 ? -1.096 1.486 9.161 1.00 96.50 92 ILE A O 1
ATOM 690 N N . GLU A 1 93 ? -1.071 3.587 9.920 1.00 96.38 93 GLU A N 1
ATOM 691 C CA . GLU A 1 93 ? -1.326 3.250 11.312 1.00 96.38 93 GLU A CA 1
ATOM 692 C C . GLU A 1 93 ? -2.815 3.373 11.629 1.00 96.38 93 GLU A C 1
ATOM 694 O O . GLU A 1 93 ? -3.450 4.393 11.360 1.00 96.38 93 GLU A O 1
ATOM 699 N N . VAL A 1 94 ? -3.373 2.328 12.231 1.00 94.12 94 VAL A N 1
ATOM 700 C CA . VAL A 1 94 ? -4.745 2.300 12.729 1.00 94.12 94 VAL A CA 1
ATOM 701 C C . VAL A 1 94 ? -4.723 2.661 14.210 1.00 94.12 94 VAL A C 1
ATOM 703 O O . VAL A 1 94 ? -4.339 1.852 15.058 1.00 94.12 94 VAL A O 1
ATOM 706 N N . SER A 1 95 ? -5.144 3.881 14.533 1.00 93.75 95 SER A N 1
ATOM 707 C CA . SER A 1 95 ? -5.165 4.397 15.904 1.00 93.75 95 SER A CA 1
ATOM 708 C C . SER A 1 95 ? -6.457 5.160 16.167 1.00 93.75 95 SER A C 1
ATOM 710 O O . SER A 1 95 ? -6.852 6.012 15.375 1.00 93.75 95 SER A O 1
ATOM 712 N N . ASN A 1 96 ? -7.138 4.863 17.280 1.00 92.81 96 ASN A N 1
ATOM 713 C CA . ASN A 1 96 ? -8.389 5.525 17.682 1.00 92.81 96 ASN A CA 1
ATOM 714 C C . ASN A 1 96 ? -9.470 5.537 16.581 1.00 92.81 96 ASN A C 1
ATOM 716 O O . ASN A 1 96 ? -10.091 6.569 16.325 1.00 92.81 96 ASN A O 1
ATOM 720 N N . ASN A 1 97 ? -9.661 4.403 15.897 1.00 91.69 97 ASN A N 1
ATOM 721 C CA . ASN A 1 97 ? -10.562 4.251 14.744 1.00 91.69 97 ASN A CA 1
ATOM 722 C C . ASN A 1 97 ? -10.272 5.219 13.581 1.00 91.69 97 ASN A C 1
ATOM 724 O O . ASN A 1 97 ? -11.141 5.472 12.747 1.00 91.69 97 ASN A O 1
ATOM 728 N N . LYS A 1 98 ? -9.055 5.765 13.513 1.00 94.38 98 LYS A N 1
ATOM 729 C CA . LYS A 1 98 ? -8.570 6.585 12.405 1.00 94.38 98 LYS A CA 1
ATOM 730 C C . LYS A 1 98 ? -7.455 5.851 11.677 1.00 94.38 98 LYS A C 1
ATOM 732 O O . LYS A 1 98 ? -6.657 5.145 12.293 1.00 94.38 98 LYS A O 1
ATOM 737 N N . LEU A 1 99 ? -7.409 6.062 10.368 1.00 95.06 99 LEU A N 1
ATOM 738 C CA . LEU A 1 99 ? -6.292 5.670 9.521 1.00 95.06 99 LEU A CA 1
ATOM 739 C C . LEU A 1 99 ? -5.353 6.869 9.417 1.00 95.06 99 LEU A C 1
ATOM 741 O O . LEU A 1 99 ? -5.762 7.939 8.966 1.00 95.06 99 LEU A O 1
ATOM 745 N N . VAL A 1 100 ? -4.118 6.703 9.873 1.00 95.94 100 VAL A N 1
ATOM 746 C CA . VAL A 1 100 ? -3.077 7.729 9.826 1.00 95.94 100 VAL A CA 1
ATOM 747 C C . VAL A 1 100 ? -1.997 7.247 8.874 1.00 95.94 100 VAL A C 1
ATOM 749 O O . VAL A 1 100 ? -1.328 6.254 9.145 1.00 95.94 100 VAL A O 1
ATOM 752 N N . LEU A 1 101 ? -1.832 7.938 7.751 1.00 94.94 101 LEU A N 1
ATOM 753 C CA . LEU A 1 101 ? -0.730 7.671 6.835 1.00 94.94 101 LEU A CA 1
ATOM 754 C C . LEU A 1 101 ? 0.579 8.114 7.504 1.00 94.94 101 LEU A C 1
ATOM 756 O O . LEU A 1 101 ? 0.715 9.274 7.89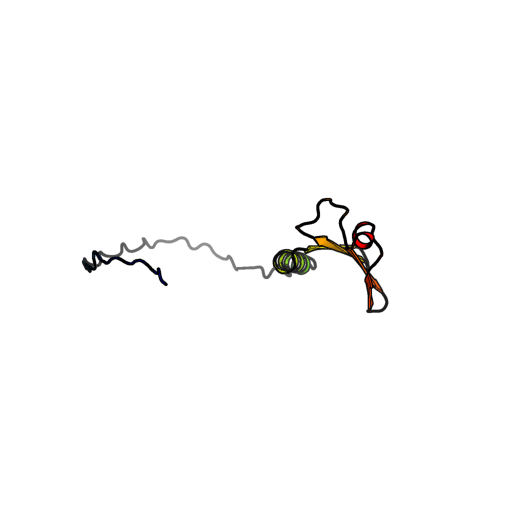7 1.00 94.94 101 LEU A O 1
ATOM 760 N N . LYS A 1 102 ? 1.519 7.186 7.680 1.00 94.94 102 LYS A N 1
ATOM 761 C CA . LYS A 1 102 ? 2.851 7.475 8.211 1.00 94.94 102 LYS A CA 1
ATOM 762 C C . LYS A 1 102 ? 3.748 7.970 7.089 1.00 94.94 102 LYS A C 1
ATOM 764 O O . LYS A 1 102 ? 3.618 7.556 5.940 1.00 94.94 102 LYS A O 1
ATOM 769 N N . HIS A 1 103 ? 4.686 8.831 7.457 1.00 93.38 103 HIS A N 1
ATOM 770 C CA . HIS A 1 103 ? 5.744 9.240 6.552 1.00 93.38 103 HIS A CA 1
ATOM 771 C C . HIS A 1 103 ? 6.660 8.048 6.253 1.00 93.38 103 HIS A C 1
ATOM 773 O O . HIS A 1 103 ? 7.180 7.423 7.179 1.00 93.38 103 HIS A O 1
ATOM 779 N N . THR A 1 104 ? 6.865 7.765 4.973 1.00 93.38 104 THR A N 1
ATOM 780 C CA . THR A 1 104 ? 7.876 6.837 4.457 1.00 93.38 104 THR A CA 1
ATOM 781 C C . THR A 1 104 ? 8.735 7.593 3.449 1.00 93.38 104 THR A C 1
ATOM 783 O O . THR A 1 104 ? 8.283 8.605 2.913 1.00 93.38 104 THR A O 1
ATOM 786 N N . ASP A 1 105 ? 9.961 7.133 3.196 1.00 92.75 105 ASP A N 1
ATOM 787 C CA . ASP A 1 105 ? 10.834 7.767 2.195 1.00 92.75 105 ASP A CA 1
ATOM 788 C C . ASP A 1 105 ? 10.140 7.796 0.828 1.00 92.75 105 ASP A C 1
ATOM 790 O O . ASP A 1 105 ? 10.069 8.843 0.194 1.00 92.75 105 ASP A O 1
ATOM 794 N N . TYR A 1 106 ? 9.482 6.688 0.470 1.00 91.94 106 TYR A N 1
ATOM 795 C CA . TYR A 1 106 ? 8.652 6.591 -0.725 1.00 91.94 106 TYR A CA 1
ATOM 796 C C . TYR A 1 106 ? 7.531 7.637 -0.755 1.00 91.94 106 TYR A C 1
ATOM 798 O O . TYR A 1 106 ? 7.360 8.303 -1.763 1.00 91.94 106 TYR A O 1
ATOM 806 N N . LEU A 1 107 ? 6.783 7.842 0.338 1.00 91.31 107 LEU A N 1
ATOM 807 C CA . LEU A 1 107 ? 5.735 8.870 0.376 1.00 91.31 107 LEU A CA 1
ATOM 808 C C . LEU A 1 107 ? 6.300 10.290 0.219 1.00 91.31 107 LEU A C 1
ATOM 810 O O . LEU A 1 107 ? 5.616 11.141 -0.331 1.00 91.31 107 LEU A O 1
ATOM 814 N N . GLY A 1 108 ? 7.516 10.552 0.699 1.00 88.25 108 GLY A N 1
ATOM 815 C CA . GLY A 1 108 ? 8.156 11.863 0.575 1.00 88.25 108 GLY A CA 1
ATOM 816 C C . GLY A 1 108 ? 8.519 12.251 -0.863 1.00 88.25 108 GLY A C 1
ATOM 817 O O . GLY A 1 108 ? 8.740 13.431 -1.132 1.00 88.25 108 GLY A O 1
ATOM 818 N N . GLU A 1 109 ? 8.577 11.285 -1.780 1.00 88.69 109 GLU A N 1
ATOM 819 C CA . GLU A 1 109 ? 8.884 11.511 -3.196 1.00 88.69 109 GLU A CA 1
ATOM 820 C C . GLU A 1 109 ? 7.652 11.867 -4.055 1.00 88.69 109 GLU A C 1
ATOM 822 O O . GLU A 1 109 ? 7.825 12.266 -5.210 1.00 88.69 109 GLU A O 1
ATOM 827 N N . TRP A 1 110 ? 6.430 11.760 -3.512 1.00 76.75 110 TRP A N 1
ATOM 828 C CA . TRP A 1 110 ? 5.157 11.990 -4.219 1.00 76.75 110 TRP A C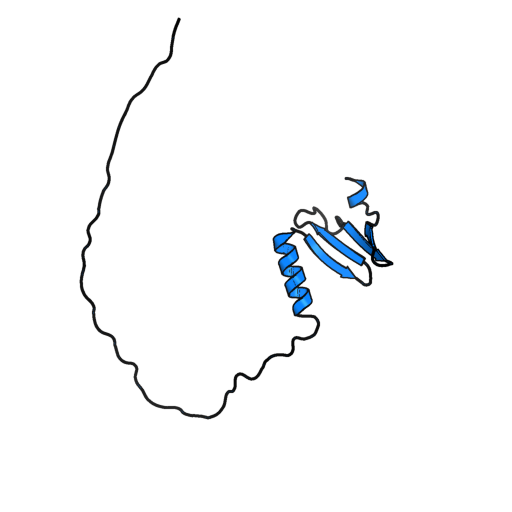A 1
ATOM 829 C C . TRP A 1 110 ? 4.340 13.136 -3.613 1.00 76.75 110 TRP A C 1
ATOM 831 O O . TRP A 1 110 ? 3.736 13.894 -4.409 1.00 76.75 110 TRP A O 1
#